Protein AF-A0A8A0RJ96-F1 (afdb_monomer_lite)

Radius of gyration: 14.38 Å; chains: 1; bounding box: 23×33×38 Å

Structure (mmCIF, N/CA/C/O backbone):
data_AF-A0A8A0RJ96-F1
#
_entry.id   AF-A0A8A0RJ96-F1
#
loop_
_atom_site.group_PDB
_atom_site.id
_atom_site.type_symbol
_atom_site.label_atom_id
_atom_site.label_alt_id
_atom_site.label_comp_id
_atom_site.label_asym_id
_atom_site.label_entity_id
_atom_site.label_seq_id
_atom_site.pdbx_PDB_ins_code
_atom_site.Cartn_x
_atom_site.Cartn_y
_atom_site.Cartn_z
_atom_site.occupancy
_atom_site.B_iso_or_equiv
_atom_site.auth_seq_id
_atom_site.auth_comp_id
_atom_site.auth_asym_id
_atom_site.auth_atom_id
_atom_site.pdbx_PDB_model_num
ATOM 1 N N . MET A 1 1 ? 0.137 16.769 13.208 1.00 44.59 1 MET A N 1
ATOM 2 C CA . MET A 1 1 ? -0.035 16.547 14.668 1.00 44.59 1 MET A CA 1
ATOM 3 C C . MET A 1 1 ? -0.288 15.056 14.862 1.00 44.59 1 MET A C 1
ATOM 5 O O . MET A 1 1 ? -1.346 14.594 14.454 1.00 44.59 1 MET A O 1
ATOM 9 N N . MET A 1 2 ? 0.665 14.273 15.384 1.00 53.00 2 MET A N 1
ATOM 10 C CA . MET A 1 2 ? 0.400 12.849 15.641 1.00 53.00 2 MET A CA 1
ATOM 11 C C . MET A 1 2 ? -0.640 12.748 16.759 1.00 53.00 2 MET A C 1
ATOM 13 O O . MET A 1 2 ? -0.369 13.108 17.906 1.00 53.00 2 MET A O 1
ATOM 17 N N . ARG A 1 3 ? -1.864 12.328 16.422 1.00 58.25 3 ARG A N 1
ATOM 18 C CA . ARG A 1 3 ? -2.906 12.080 17.420 1.00 58.25 3 ARG A CA 1
ATOM 19 C C . ARG A 1 3 ? -2.444 10.905 18.274 1.00 58.25 3 ARG A C 1
ATOM 21 O O . ARG A 1 3 ? -2.424 9.776 17.803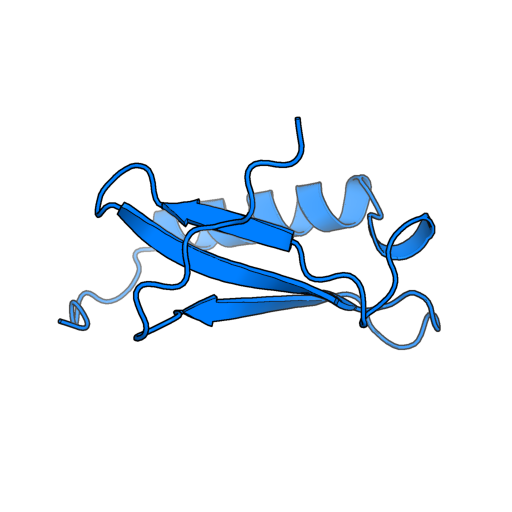 1.00 58.25 3 ARG A O 1
ATOM 28 N N . ASN A 1 4 ? -2.100 11.165 19.534 1.00 68.31 4 ASN A N 1
ATOM 29 C CA . ASN A 1 4 ? -1.674 10.153 20.505 1.00 68.31 4 ASN A CA 1
ATOM 30 C C . ASN A 1 4 ? -2.868 9.312 21.018 1.00 68.31 4 ASN A C 1
ATOM 32 O O . ASN A 1 4 ? -3.037 9.095 22.218 1.00 68.31 4 ASN A O 1
ATOM 36 N N . LYS A 1 5 ? -3.757 8.902 20.105 1.00 82.19 5 LYS A N 1
ATOM 37 C CA . LYS A 1 5 ? -4.895 8.028 20.375 1.00 82.19 5 LYS A CA 1
ATOM 38 C C . LYS A 1 5 ? -4.418 6.603 20.135 1.00 82.19 5 LYS A C 1
ATOM 40 O O . LYS A 1 5 ? -4.047 6.255 19.019 1.00 82.19 5 LYS A O 1
ATOM 45 N N . LYS A 1 6 ? -4.413 5.790 21.190 1.00 88.38 6 LYS A N 1
ATOM 46 C CA . LYS A 1 6 ? -4.103 4.366 21.055 1.00 88.38 6 LYS A CA 1
ATOM 47 C C . LYS A 1 6 ? -5.144 3.714 20.132 1.00 88.38 6 LYS A C 1
ATOM 49 O O . LYS A 1 6 ? -6.332 4.003 20.318 1.00 88.38 6 LYS A O 1
ATOM 54 N N . PRO A 1 7 ? -4.729 2.864 19.180 1.00 91.25 7 PRO A N 1
ATOM 55 C CA . PRO A 1 7 ? -5.669 2.138 18.340 1.00 91.25 7 PRO A CA 1
ATOM 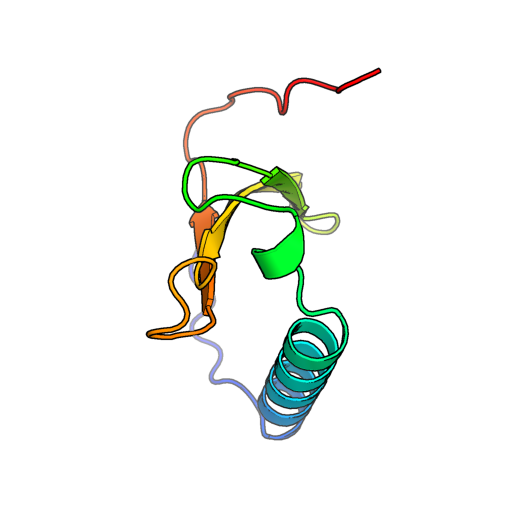56 C C . PRO A 1 7 ? -6.575 1.253 19.200 1.00 91.25 7 PRO A C 1
ATOM 58 O O . PRO A 1 7 ? -6.144 0.679 20.205 1.00 91.25 7 PRO A O 1
ATOM 61 N N . THR A 1 8 ? -7.839 1.167 18.813 1.00 94.81 8 THR A N 1
ATOM 62 C CA . THR A 1 8 ? -8.820 0.244 19.381 1.00 94.81 8 THR A CA 1
ATOM 63 C C . THR A 1 8 ? -8.688 -1.138 18.741 1.00 94.81 8 THR A C 1
ATOM 65 O O . THR A 1 8 ? -8.017 -1.304 17.728 1.00 94.81 8 THR A O 1
ATOM 68 N N . MET A 1 9 ? -9.358 -2.148 19.305 1.00 95.50 9 MET A N 1
ATOM 69 C CA . MET A 1 9 ? -9.410 -3.481 18.686 1.00 95.50 9 MET A CA 1
ATOM 70 C C . MET A 1 9 ? -10.044 -3.464 17.288 1.00 95.50 9 MET A C 1
ATOM 72 O O . MET A 1 9 ? -9.629 -4.245 16.442 1.00 95.50 9 MET A O 1
ATOM 76 N N . SER A 1 10 ? -11.008 -2.569 17.041 1.00 96.25 10 SER A N 1
ATOM 77 C CA . SER A 1 10 ? -11.612 -2.410 15.712 1.00 96.25 10 SER A CA 1
ATOM 78 C C . SER A 1 10 ? -10.608 -1.842 14.713 1.00 96.25 10 SER A C 1
ATOM 80 O O . SER A 1 10 ? -10.477 -2.387 13.630 1.00 96.25 10 SER A O 1
ATOM 82 N N . ASP A 1 11 ? -9.831 -0.824 15.109 1.00 94.50 11 ASP A N 1
ATOM 83 C CA . ASP A 1 11 ? -8.806 -0.234 14.233 1.00 94.50 11 ASP A CA 1
ATOM 84 C C . ASP A 1 11 ? -7.758 -1.286 13.815 1.00 94.50 11 ASP A C 1
ATOM 86 O O . ASP A 1 11 ? -7.274 -1.291 12.685 1.00 94.50 11 ASP A O 1
ATOM 90 N N . TRP A 1 12 ? -7.411 -2.207 14.724 1.00 95.88 12 TRP A N 1
ATOM 91 C CA . TRP A 1 12 ? -6.534 -3.333 14.401 1.00 95.88 12 TRP A CA 1
ATOM 92 C C . TRP A 1 12 ? -7.189 -4.333 13.451 1.00 95.88 12 TRP A C 1
ATOM 94 O O . TRP A 1 12 ? -6.520 -4.811 12.539 1.00 95.88 12 TRP A O 1
ATOM 104 N N . GLN A 1 13 ? -8.467 -4.656 13.659 1.00 97.00 13 GLN A N 1
ATOM 105 C CA . GLN A 1 13 ? -9.211 -5.555 12.778 1.00 97.00 13 GLN A CA 1
ATOM 106 C C . GLN A 1 13 ? -9.235 -5.010 11.345 1.00 97.00 13 GLN A C 1
ATOM 108 O O . GLN A 1 13 ? -8.824 -5.716 10.427 1.00 97.00 13 GLN A O 1
ATOM 113 N N . ASP A 1 14 ? -9.583 -3.732 11.183 1.00 96.50 14 ASP A N 1
ATOM 114 C CA . ASP A 1 14 ? -9.626 -3.059 9.883 1.00 96.50 14 ASP A CA 1
ATOM 115 C C . ASP A 1 14 ? -8.246 -3.072 9.197 1.00 96.50 14 ASP A C 1
ATOM 117 O O . ASP A 1 14 ? -8.137 -3.334 7.997 1.00 96.50 14 ASP A O 1
ATOM 121 N N . LEU A 1 15 ? -7.165 -2.863 9.963 1.00 94.69 15 LEU A N 1
ATOM 122 C CA . LEU A 1 15 ? -5.796 -2.947 9.447 1.00 94.69 15 LEU A CA 1
ATOM 123 C C . LEU A 1 15 ? -5.450 -4.356 8.938 1.00 94.69 15 LEU A C 1
ATOM 125 O O . LEU A 1 15 ? -4.845 -4.497 7.873 1.00 94.69 15 LEU A O 1
ATOM 129 N N . TYR A 1 16 ? -5.797 -5.400 9.694 1.00 96.06 16 TYR A N 1
ATOM 130 C CA . TYR A 1 16 ? -5.524 -6.781 9.289 1.00 96.06 16 TYR A CA 1
ATOM 131 C C . TYR A 1 16 ? -6.363 -7.200 8.083 1.00 96.06 16 TYR A C 1
ATOM 133 O O . TYR A 1 16 ? -5.835 -7.872 7.194 1.00 96.06 16 TYR A O 1
ATOM 141 N N . ASP A 1 17 ? -7.623 -6.776 8.013 1.00 97.62 17 ASP A N 1
ATOM 142 C CA . ASP A 1 17 ? -8.492 -7.052 6.871 1.00 97.62 17 ASP A CA 1
ATOM 143 C C . ASP A 1 17 ? -7.947 -6.389 5.598 1.00 97.62 17 ASP A C 1
ATOM 145 O O . ASP A 1 17 ? -7.767 -7.069 4.583 1.00 97.62 17 ASP A O 1
ATOM 149 N N . ALA A 1 18 ? -7.524 -5.123 5.681 1.00 95.56 18 ALA A N 1
ATOM 150 C CA . ALA A 1 18 ? -6.849 -4.436 4.579 1.00 95.56 18 ALA A CA 1
ATOM 151 C C . ALA A 1 18 ? -5.540 -5.136 4.158 1.00 95.56 18 ALA A C 1
ATOM 153 O O . ALA A 1 18 ? -5.263 -5.291 2.967 1.00 95.56 18 ALA A O 1
ATOM 154 N N . ALA A 1 19 ? -4.733 -5.617 5.112 1.00 94.88 19 ALA A N 1
ATOM 155 C CA . ALA A 1 19 ? -3.508 -6.361 4.808 1.00 94.88 19 ALA A CA 1
ATOM 156 C C . ALA A 1 19 ? -3.791 -7.712 4.121 1.00 94.88 19 ALA A C 1
ATOM 158 O O . ALA A 1 19 ? -3.038 -8.144 3.241 1.00 94.88 19 ALA A O 1
ATOM 159 N N . ILE A 1 20 ? -4.879 -8.388 4.501 1.00 96.31 20 ILE A N 1
ATOM 160 C CA . ILE A 1 20 ? -5.336 -9.624 3.858 1.00 96.31 20 ILE A CA 1
ATOM 161 C C . ILE A 1 20 ? -5.781 -9.343 2.421 1.00 96.31 20 ILE A C 1
ATOM 163 O O . ILE A 1 20 ? -5.408 -10.100 1.523 1.00 96.31 20 ILE A O 1
ATOM 167 N N . GLU A 1 21 ? -6.551 -8.281 2.188 1.00 96.88 21 GLU A N 1
ATOM 168 C CA . GLU A 1 21 ? -6.969 -7.862 0.845 1.00 96.88 21 GLU A CA 1
ATOM 169 C C . GLU A 1 21 ? -5.770 -7.499 -0.030 1.00 96.88 21 GLU A C 1
ATOM 171 O O . GLU A 1 21 ? -5.605 -8.076 -1.104 1.00 96.88 21 GLU A O 1
ATOM 176 N N . PHE A 1 22 ? -4.847 -6.679 0.477 1.00 93.31 22 PHE A N 1
ATOM 177 C CA . PHE A 1 22 ? -3.585 -6.366 -0.197 1.00 93.31 22 PHE A CA 1
ATOM 178 C C . PHE A 1 22 ? -2.825 -7.635 -0.611 1.00 93.31 22 PHE A C 1
ATOM 180 O O . PHE A 1 22 ? -2.340 -7.754 -1.738 1.00 93.31 22 PHE A O 1
ATOM 187 N N . LYS A 1 23 ? -2.760 -8.632 0.281 1.00 93.62 23 LYS A N 1
ATOM 188 C CA . LYS A 1 23 ? -2.098 -9.906 -0.013 1.00 93.62 23 LYS A CA 1
ATOM 189 C C . LYS A 1 23 ? -2.831 -10.731 -1.077 1.00 93.62 23 LYS A C 1
ATOM 191 O O . LYS A 1 23 ? -2.174 -11.446 -1.835 1.00 93.62 23 LYS A O 1
ATOM 196 N N . LYS A 1 24 ? -4.166 -10.684 -1.116 1.00 96.25 24 LYS A N 1
ATOM 197 C CA . LYS A 1 24 ? -4.986 -11.392 -2.116 1.00 96.25 24 LYS A CA 1
ATOM 198 C C . LYS A 1 24 ? -4.796 -10.808 -3.514 1.00 96.25 24 LYS A C 1
ATOM 200 O O . LYS A 1 24 ? -4.645 -11.588 -4.451 1.00 96.25 24 LYS A O 1
ATOM 205 N N . GLU A 1 25 ? -4.732 -9.483 -3.623 1.00 95.62 25 GLU A N 1
ATOM 206 C CA . GLU A 1 25 ? -4.537 -8.766 -4.891 1.00 95.62 25 GLU A CA 1
ATOM 207 C C . GLU A 1 25 ? -3.130 -8.949 -5.483 1.00 95.62 25 GLU A C 1
ATOM 209 O O . GLU A 1 25 ? -2.929 -8.796 -6.685 1.00 95.62 25 GLU A O 1
ATOM 214 N N . LYS A 1 26 ? -2.142 -9.309 -4.648 1.00 94.75 26 LYS A N 1
ATOM 215 C CA . LYS A 1 26 ? -0.742 -9.552 -5.045 1.00 94.75 26 LYS A CA 1
ATOM 216 C C . LYS A 1 26 ? -0.160 -8.445 -5.944 1.00 94.75 26 LYS A C 1
ATOM 218 O O . LYS A 1 26 ? 0.397 -8.744 -7.005 1.00 94.75 26 LYS A O 1
ATOM 223 N N . PRO A 1 27 ? -0.231 -7.167 -5.534 1.00 92.75 27 PRO A N 1
ATOM 224 C CA . PRO A 1 27 ? 0.149 -6.043 -6.389 1.00 92.75 27 PRO A CA 1
ATOM 225 C C . PRO A 1 27 ? 1.616 -6.077 -6.855 1.00 92.75 27 PRO A C 1
ATOM 227 O O . PRO A 1 27 ? 1.950 -5.611 -7.942 1.00 92.75 27 PRO A O 1
ATOM 230 N N . TRP A 1 28 ? 2.492 -6.732 -6.091 1.00 94.06 28 TRP A N 1
ATOM 231 C CA . TRP A 1 28 ? 3.895 -6.985 -6.440 1.00 94.06 28 TRP A CA 1
ATOM 232 C C . TRP A 1 28 ? 4.102 -7.866 -7.687 1.00 94.06 28 TRP A C 1
ATOM 234 O O . TRP A 1 28 ? 5.234 -8.023 -8.139 1.00 94.06 28 TRP A O 1
ATOM 244 N N . GLN A 1 29 ? 3.052 -8.487 -8.238 1.00 93.56 29 GLN A N 1
ATOM 245 C CA . GLN A 1 29 ? 3.150 -9.212 -9.510 1.00 93.56 29 GLN A CA 1
ATOM 246 C C . GLN A 1 29 ? 3.309 -8.270 -10.708 1.00 93.56 29 GLN A C 1
ATOM 248 O O . GLN A 1 29 ? 3.859 -8.677 -11.731 1.00 93.56 29 GLN A O 1
ATOM 253 N N . TRP A 1 30 ? 2.841 -7.028 -10.587 1.00 91.50 30 TRP A N 1
ATOM 254 C CA . TRP A 1 30 ? 2.882 -6.034 -11.657 1.00 91.50 30 TRP A CA 1
ATOM 255 C C . TRP A 1 30 ? 3.681 -4.786 -11.274 1.00 91.50 30 TRP A C 1
ATOM 257 O O . TRP A 1 30 ? 4.356 -4.243 -12.145 1.00 91.50 30 TRP A O 1
ATOM 267 N N . LEU A 1 31 ? 3.719 -4.412 -9.992 1.00 91.00 31 LEU A N 1
ATOM 268 C CA . LEU A 1 31 ? 4.536 -3.303 -9.487 1.00 91.00 31 LEU A CA 1
ATOM 269 C C . LEU A 1 31 ? 5.963 -3.729 -9.128 1.00 91.00 31 LEU A C 1
ATOM 271 O O . LEU A 1 31 ? 6.227 -4.871 -8.739 1.00 91.00 31 LEU A O 1
ATOM 275 N N . TYR A 1 32 ? 6.889 -2.793 -9.270 1.00 86.81 32 TYR A N 1
ATOM 276 C CA . TYR A 1 32 ? 8.230 -2.822 -8.705 1.00 86.81 32 TYR A CA 1
ATOM 277 C C . TYR A 1 32 ? 8.287 -1.968 -7.433 1.00 86.81 32 TYR A C 1
ATOM 279 O O . TYR A 1 32 ? 7.494 -1.056 -7.229 1.00 86.81 32 TYR A O 1
ATOM 287 N N . ASP A 1 33 ? 9.282 -2.233 -6.599 1.00 83.12 33 ASP A N 1
ATOM 288 C CA . ASP A 1 33 ? 9.635 -1.415 -5.436 1.00 83.12 33 ASP A CA 1
ATOM 289 C C . ASP A 1 33 ? 9.953 0.046 -5.807 1.00 83.12 33 ASP A C 1
ATOM 291 O O . ASP A 1 33 ? 9.669 0.961 -5.031 1.00 83.12 33 ASP A O 1
ATOM 295 N N . ALA A 1 34 ? 10.483 0.266 -7.013 1.00 84.81 34 ALA A N 1
ATOM 296 C CA . ALA A 1 34 ? 10.717 1.590 -7.585 1.00 84.81 34 ALA A CA 1
ATOM 297 C C . ALA A 1 34 ? 9.448 2.288 -8.122 1.00 84.81 34 ALA A C 1
ATOM 299 O O . ALA A 1 34 ? 9.499 3.491 -8.389 1.00 84.81 34 ALA A O 1
ATOM 300 N N . ASP A 1 35 ? 8.323 1.578 -8.276 1.00 87.94 35 ASP A N 1
ATOM 301 C CA . ASP A 1 35 ? 7.064 2.183 -8.715 1.00 87.94 35 ASP A CA 1
ATOM 302 C C . ASP A 1 35 ? 6.410 2.907 -7.532 1.00 87.94 35 ASP A C 1
ATOM 304 O O . ASP A 1 35 ? 5.844 2.294 -6.623 1.00 87.94 35 ASP A O 1
ATOM 308 N N . LEU A 1 36 ? 6.500 4.238 -7.542 1.00 85.38 36 LEU A N 1
ATOM 309 C CA . LEU A 1 36 ? 5.894 5.089 -6.524 1.00 85.38 36 LEU A CA 1
ATOM 310 C C . LEU A 1 36 ? 4.455 5.433 -6.899 1.00 85.38 36 LEU A C 1
ATOM 312 O O . LEU A 1 36 ? 4.195 6.112 -7.893 1.00 85.38 36 LEU A O 1
ATOM 316 N N . ILE A 1 37 ? 3.520 5.012 -6.053 1.00 88.88 37 ILE A N 1
ATOM 317 C CA . ILE A 1 37 ? 2.109 5.370 -6.157 1.00 88.88 37 ILE A CA 1
ATOM 318 C C . ILE A 1 37 ? 1.863 6.540 -5.224 1.00 88.88 37 ILE A C 1
ATOM 320 O O . ILE A 1 37 ? 2.086 6.447 -4.022 1.00 88.88 37 ILE A O 1
ATOM 324 N N . CYS A 1 38 ? 1.381 7.643 -5.766 1.00 88.12 38 CYS A N 1
ATOM 325 C CA . CYS A 1 38 ? 1.019 8.792 -4.963 1.00 88.12 38 CYS A CA 1
ATOM 326 C C . CYS A 1 38 ? -0.477 8.742 -4.615 1.00 88.12 38 CYS A C 1
ATOM 328 O O . CYS A 1 38 ? -1.328 8.573 -5.489 1.00 88.12 38 CYS A O 1
ATOM 330 N N . VAL A 1 39 ? -0.790 8.855 -3.323 1.00 87.56 39 VAL A N 1
ATOM 331 C CA . VAL A 1 39 ? -2.148 8.765 -2.778 1.00 87.56 39 VAL A CA 1
ATOM 332 C C . VAL A 1 39 ? -2.428 10.001 -1.934 1.00 87.56 39 VAL A C 1
ATOM 334 O O . VAL A 1 39 ? -1.664 10.332 -1.031 1.00 87.56 39 VAL A O 1
ATOM 337 N N . GLN A 1 40 ? -3.546 10.672 -2.204 1.00 88.44 40 GLN A N 1
ATOM 338 C CA . GLN A 1 40 ? -4.040 11.743 -1.346 1.00 88.44 40 GLN A CA 1
ATOM 339 C C . GLN A 1 40 ? -4.994 11.172 -0.299 1.00 88.44 40 GLN A C 1
ATOM 341 O O . GLN A 1 40 ? -5.983 10.525 -0.648 1.00 88.44 40 GLN A O 1
ATOM 346 N N . ASN A 1 41 ? -4.743 11.468 0.974 1.00 84.75 41 ASN A N 1
ATOM 347 C CA . ASN A 1 41 ? -5.700 11.200 2.034 1.00 84.75 41 ASN A CA 1
ATOM 348 C C . ASN A 1 41 ? -6.945 12.090 1.830 1.00 84.75 41 ASN A C 1
ATOM 350 O O . ASN A 1 41 ? -6.825 13.323 1.818 1.00 84.75 41 ASN A O 1
ATOM 354 N N . PRO A 1 42 ? -8.148 11.513 1.654 1.00 85.31 42 PRO A N 1
ATOM 355 C CA . PRO A 1 42 ? -9.354 12.297 1.419 1.00 85.31 42 PRO A CA 1
ATOM 356 C C . PRO A 1 42 ? -9.716 13.220 2.591 1.00 85.31 42 PRO A C 1
ATOM 358 O O . PRO A 1 42 ? -10.294 14.282 2.327 1.00 85.31 42 PRO A O 1
ATOM 361 N N . ASP A 1 43 ? -9.349 12.855 3.824 1.00 86.00 43 ASP A N 1
ATOM 362 C CA . ASP A 1 43 ? -9.774 13.529 5.056 1.00 86.00 43 ASP A CA 1
ATOM 363 C C . ASP A 1 43 ? -8.997 14.820 5.333 1.00 86.00 43 ASP A C 1
ATOM 365 O O . ASP A 1 43 ? -9.590 15.855 5.633 1.00 86.00 43 ASP A O 1
ATOM 369 N N . ASP A 1 44 ? -7.667 14.769 5.232 1.00 84.81 44 ASP A N 1
ATOM 370 C CA . ASP A 1 44 ? -6.774 15.881 5.587 1.00 84.81 44 ASP A CA 1
ATOM 371 C C . ASP A 1 44 ? -5.951 16.419 4.406 1.00 84.81 44 ASP A C 1
ATOM 373 O O . ASP A 1 44 ? -5.175 17.358 4.576 1.00 84.81 44 ASP A O 1
ATOM 377 N N . LYS A 1 45 ? -6.156 15.865 3.202 1.00 85.12 45 LYS A N 1
ATOM 378 C CA . LYS A 1 45 ? -5.477 16.238 1.949 1.00 85.12 45 LYS A CA 1
ATOM 379 C C . LYS A 1 45 ? -3.967 16.013 1.944 1.00 85.12 45 LYS A C 1
ATOM 381 O O . LYS A 1 45 ? -3.312 16.432 0.988 1.00 85.12 45 LYS A O 1
ATOM 386 N N . THR A 1 46 ? -3.427 15.315 2.942 1.00 86.31 46 THR A N 1
ATOM 387 C CA . THR A 1 46 ? -2.014 14.924 2.959 1.00 86.31 46 THR A CA 1
ATOM 388 C C . THR A 1 46 ? -1.696 13.991 1.793 1.00 86.31 46 THR A C 1
ATOM 390 O O . THR A 1 46 ? -2.534 13.193 1.364 1.00 86.31 46 THR A O 1
ATOM 393 N N . ILE A 1 47 ? -0.486 14.117 1.249 1.00 88.56 47 ILE A N 1
ATOM 394 C CA . ILE A 1 47 ? 0.009 13.265 0.167 1.00 88.56 47 ILE A CA 1
ATOM 395 C C . ILE A 1 47 ? 0.949 12.218 0.761 1.00 88.56 47 ILE A C 1
ATOM 397 O O . ILE A 1 47 ? 1.948 12.557 1.396 1.00 88.56 47 ILE A O 1
ATOM 401 N N . GLY A 1 48 ? 0.631 10.947 0.535 1.00 88.81 48 GLY A N 1
ATOM 402 C CA . GLY A 1 48 ? 1.489 9.811 0.840 1.00 88.81 48 GLY A CA 1
ATOM 403 C C . GLY A 1 48 ? 2.066 9.213 -0.438 1.00 88.81 48 GLY A C 1
ATOM 404 O O . GLY A 1 48 ? 1.333 8.946 -1.391 1.00 88.81 48 GLY A O 1
ATOM 405 N N . TYR A 1 49 ? 3.374 8.975 -0.450 1.00 89.31 49 TYR A N 1
ATOM 406 C CA . TYR A 1 49 ? 4.022 8.169 -1.478 1.00 89.31 49 TYR A CA 1
ATOM 407 C C . TYR A 1 49 ? 4.129 6.731 -0.994 1.00 89.31 49 TYR A C 1
ATOM 409 O O . TYR A 1 49 ? 4.714 6.450 0.055 1.00 89.31 49 TYR A O 1
ATOM 417 N N . CYS A 1 50 ? 3.550 5.831 -1.772 1.00 90.94 50 CYS A N 1
ATOM 418 C CA . CYS A 1 50 ? 3.446 4.418 -1.484 1.00 90.94 50 CYS A CA 1
ATOM 419 C C . CYS A 1 50 ? 4.400 3.624 -2.381 1.00 90.94 50 CYS A C 1
ATOM 421 O O . CYS A 1 50 ? 4.470 3.873 -3.582 1.00 90.94 50 CYS A O 1
ATOM 423 N N . SER A 1 51 ? 5.084 2.633 -1.812 1.00 91.81 51 SER A N 1
ATOM 424 C CA . SER A 1 51 ? 5.882 1.647 -2.550 1.00 91.81 51 SER A CA 1
ATOM 425 C C . SER A 1 51 ? 5.407 0.239 -2.204 1.00 91.81 51 SER A C 1
ATOM 427 O O . SER A 1 51 ? 5.225 -0.102 -1.028 1.00 91.81 51 SER A O 1
ATOM 429 N N . VAL A 1 52 ? 5.187 -0.573 -3.240 1.00 92.38 52 VAL A N 1
ATOM 430 C CA . VAL A 1 52 ? 4.810 -1.982 -3.111 1.00 92.38 52 VAL A CA 1
ATOM 431 C C . VAL A 1 52 ? 6.060 -2.843 -3.217 1.00 92.38 52 VAL A C 1
ATOM 433 O O . VAL A 1 52 ? 6.709 -2.912 -4.256 1.00 92.38 52 VAL A O 1
ATOM 436 N N . MET A 1 53 ? 6.369 -3.551 -2.137 1.00 92.44 53 MET A N 1
ATOM 437 C CA . MET A 1 53 ? 7.518 -4.442 -2.045 1.00 92.44 53 MET A CA 1
ATOM 438 C C . MET A 1 53 ? 7.090 -5.902 -2.186 1.00 92.44 53 MET A C 1
ATOM 440 O O . MET A 1 53 ? 6.005 -6.305 -1.754 1.00 92.44 53 MET A O 1
ATOM 444 N N . GLY A 1 54 ? 7.992 -6.708 -2.744 1.00 90.88 54 GLY A N 1
ATOM 445 C CA . GLY A 1 54 ? 7.863 -8.164 -2.744 1.00 90.88 54 GLY A CA 1
ATOM 446 C C . GLY A 1 54 ? 7.898 -8.856 -4.088 1.00 90.88 54 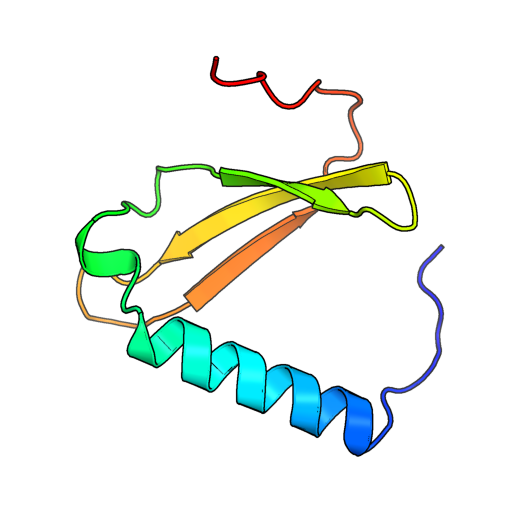GLY A C 1
ATOM 447 O O . GLY A 1 54 ? 7.697 -10.067 -4.160 1.00 90.88 54 GLY A O 1
ATOM 448 N N . ARG A 1 55 ? 8.233 -8.132 -5.156 1.00 89.50 55 ARG A N 1
ATOM 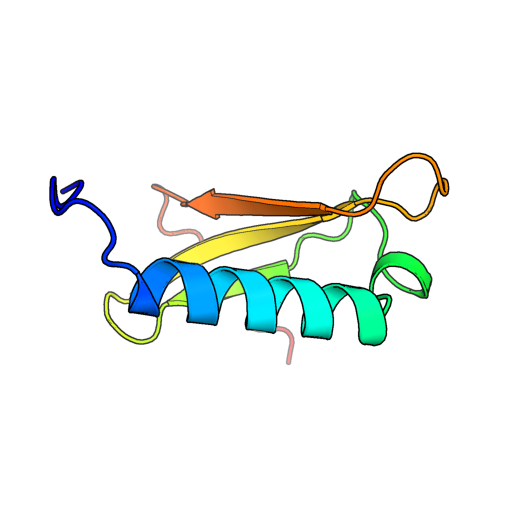449 C CA . ARG A 1 55 ? 8.419 -8.730 -6.482 1.00 89.50 55 ARG A CA 1
ATOM 450 C C . ARG A 1 55 ? 9.508 -9.811 -6.500 1.00 89.50 55 ARG A C 1
ATOM 452 O O . ARG A 1 55 ? 9.381 -10.794 -7.221 1.00 89.50 55 ARG A O 1
ATOM 459 N N . ALA A 1 56 ? 10.544 -9.656 -5.672 1.00 88.69 56 ALA A N 1
ATOM 460 C CA . ALA A 1 56 ? 11.615 -10.640 -5.499 1.00 88.69 56 ALA A CA 1
ATOM 461 C C . ALA A 1 56 ? 11.197 -11.888 -4.687 1.00 88.69 56 ALA A C 1
ATOM 463 O O . ALA A 1 56 ? 11.955 -12.849 -4.614 1.00 88.69 56 ALA A O 1
ATOM 464 N N . GLY A 1 57 ? 10.001 -11.898 -4.085 1.00 87.75 57 GLY A N 1
ATOM 465 C CA . GLY A 1 57 ? 9.450 -13.054 -3.369 1.00 87.75 57 GLY A CA 1
ATOM 466 C C . GLY A 1 57 ? 9.958 -13.266 -1.938 1.00 87.75 57 GLY A C 1
ATOM 467 O O . GLY A 1 57 ? 9.552 -14.234 -1.302 1.00 87.75 57 GLY A O 1
ATOM 468 N N . GLU A 1 58 ? 10.808 -12.382 -1.411 1.00 87.94 58 GLU A N 1
ATOM 469 C CA . GLU A 1 58 ? 11.377 -12.512 -0.058 1.00 87.94 58 GLU A CA 1
ATOM 470 C C . GLU A 1 58 ? 10.400 -12.088 1.052 1.00 87.94 58 GLU A C 1
ATOM 472 O O . GLU A 1 58 ? 10.323 -12.718 2.105 1.00 87.94 58 GLU A O 1
ATOM 477 N N . HIS A 1 59 ? 9.642 -11.017 0.820 1.00 87.75 59 HIS A N 1
ATOM 478 C CA . HIS A 1 59 ? 8.658 -10.452 1.743 1.00 87.75 59 HIS A CA 1
ATOM 479 C C . HIS A 1 59 ? 7.593 -9.692 0.950 1.00 87.75 59 HIS A C 1
ATOM 481 O O . HIS A 1 59 ? 7.864 -9.274 -0.164 1.00 87.75 59 HIS A O 1
ATOM 487 N N . TYR A 1 60 ? 6.402 -9.480 1.511 1.00 92.25 60 TYR A N 1
ATOM 488 C CA . TYR A 1 60 ? 5.345 -8.688 0.872 1.00 92.25 60 TYR A CA 1
ATOM 489 C C . TYR A 1 60 ? 4.953 -7.548 1.793 1.00 92.25 60 TYR A C 1
ATOM 491 O O . TYR A 1 60 ? 4.561 -7.794 2.934 1.00 92.25 60 TYR A O 1
ATOM 499 N N . ALA A 1 61 ? 5.085 -6.315 1.313 1.00 91.12 61 ALA A N 1
ATOM 500 C CA . ALA A 1 61 ? 4.858 -5.141 2.141 1.00 91.12 61 ALA A CA 1
ATOM 501 C C . ALA A 1 61 ? 4.387 -3.938 1.321 1.00 91.12 61 ALA A C 1
ATOM 503 O O . ALA A 1 61 ? 4.636 -3.840 0.120 1.00 91.12 61 ALA A O 1
ATOM 504 N N . LEU A 1 62 ? 3.726 -3.013 2.014 1.00 92.31 62 LEU A N 1
ATOM 505 C CA . LEU A 1 62 ? 3.361 -1.691 1.525 1.00 92.31 62 LEU A CA 1
ATOM 506 C C . LEU A 1 62 ? 4.027 -0.662 2.442 1.00 92.31 62 LEU A C 1
ATOM 508 O O . LEU A 1 62 ? 3.760 -0.643 3.643 1.00 92.31 62 LEU A O 1
ATOM 512 N N . GLY A 1 63 ? 4.915 0.157 1.888 1.00 90.94 63 GLY A N 1
ATOM 513 C CA . GLY A 1 63 ? 5.523 1.282 2.596 1.00 90.94 63 GLY A CA 1
ATOM 514 C C . GLY A 1 63 ? 4.823 2.576 2.213 1.00 90.94 63 GLY A C 1
ATOM 515 O O . GLY A 1 63 ? 4.557 2.776 1.033 1.00 90.94 63 GLY A O 1
ATOM 516 N N . VAL A 1 64 ? 4.543 3.446 3.185 1.00 90.31 64 VAL A N 1
ATOM 517 C CA . VAL A 1 64 ? 3.966 4.777 2.948 1.00 90.31 64 VAL A CA 1
ATOM 518 C C . VAL A 1 64 ? 4.843 5.822 3.622 1.00 90.31 64 VAL A C 1
ATOM 520 O O . VAL A 1 64 ? 5.155 5.702 4.807 1.00 90.31 64 VAL A O 1
ATOM 523 N N . VAL A 1 65 ? 5.229 6.847 2.868 1.00 86.94 65 VAL A N 1
ATOM 524 C CA . VAL A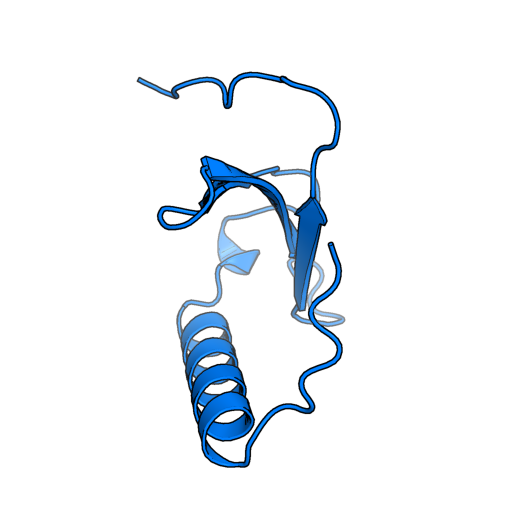 1 65 ? 5.962 8.009 3.372 1.00 86.94 65 VAL A CA 1
ATOM 525 C C . VAL A 1 65 ? 5.107 9.248 3.140 1.00 86.94 65 VAL A C 1
ATOM 527 O O . VAL A 1 65 ? 4.748 9.557 2.005 1.00 86.94 65 VAL A O 1
ATOM 530 N N . GLU A 1 66 ? 4.767 9.950 4.221 1.00 83.38 66 GLU A N 1
ATOM 531 C CA . GLU A 1 66 ? 4.097 11.250 4.143 1.00 83.38 66 GLU A CA 1
ATOM 532 C C . GLU A 1 66 ? 5.051 12.272 3.517 1.00 83.38 66 GLU A C 1
ATOM 534 O O . GLU A 1 66 ? 6.193 12.426 3.957 1.00 83.38 66 GLU A O 1
ATOM 539 N N . SER A 1 67 ? 4.586 12.976 2.488 1.00 75.94 67 SER A N 1
ATOM 540 C CA . SER A 1 67 ? 5.330 14.096 1.931 1.00 75.94 67 SER A CA 1
ATOM 541 C C . SER A 1 67 ? 5.032 15.365 2.716 1.00 75.94 67 SER A C 1
ATOM 543 O O . SER A 1 67 ? 3.899 15.838 2.746 1.00 75.94 67 SER A O 1
ATOM 545 N N . SER A 1 68 ? 6.073 15.958 3.300 1.00 65.75 68 SER A N 1
ATOM 546 C CA . SER A 1 68 ? 6.010 17.283 3.928 1.00 65.75 68 SER A CA 1
ATOM 547 C C . SER A 1 68 ? 6.166 18.435 2.930 1.00 65.75 68 SER A C 1
ATOM 549 O O . SER A 1 68 ? 6.046 19.599 3.307 1.00 65.75 68 SER A O 1
ATOM 551 N N . LEU A 1 69 ? 6.511 18.129 1.679 1.00 60.41 69 LEU A N 1
ATOM 552 C CA . LEU A 1 69 ? 6.617 19.098 0.595 1.00 60.41 69 LEU A CA 1
ATOM 553 C C . LEU A 1 69 ? 5.308 19.066 -0.201 1.00 60.41 69 LEU A C 1
ATOM 555 O O . LEU A 1 69 ? 4.792 17.978 -0.466 1.00 60.41 69 LEU A O 1
ATOM 559 N N . GLU A 1 70 ? 4.795 20.234 -0.601 1.00 54.72 70 GLU A N 1
ATOM 560 C CA . GLU A 1 70 ? 3.673 20.383 -1.546 1.00 54.72 70 GLU A CA 1
ATOM 561 C C . GLU A 1 70 ? 4.099 19.936 -2.959 1.00 54.72 70 GLU A C 1
ATOM 563 O O . GLU A 1 70 ? 4.089 20.702 -3.920 1.00 54.72 70 GLU A O 1
ATOM 568 N N . VAL A 1 71 ? 4.554 18.694 -3.095 1.00 57.97 71 VAL A N 1
ATOM 569 C CA . VAL A 1 71 ? 4.722 18.054 -4.394 1.00 57.97 71 VAL A CA 1
ATOM 570 C C . VAL A 1 71 ? 3.340 17.584 -4.815 1.00 57.97 71 VAL A C 1
ATOM 572 O O . VAL A 1 71 ? 2.787 16.649 -4.236 1.00 57.97 71 VAL A O 1
ATOM 575 N N . ASP A 1 72 ? 2.763 18.290 -5.792 1.00 59.31 72 ASP A N 1
ATOM 576 C CA . ASP A 1 72 ? 1.512 17.880 -6.424 1.00 59.31 72 ASP A CA 1
ATOM 577 C C . ASP A 1 72 ? 1.705 16.451 -6.927 1.00 59.31 72 ASP A C 1
ATOM 579 O O . ASP A 1 72 ? 2.664 16.145 -7.643 1.00 59.31 72 ASP A O 1
ATOM 583 N N . CYS A 1 73 ? 0.807 15.570 -6.505 1.00 59.19 73 CYS A N 1
ATOM 584 C CA . CYS A 1 73 ? 0.701 14.240 -7.067 1.00 59.19 73 CYS A CA 1
ATOM 585 C C 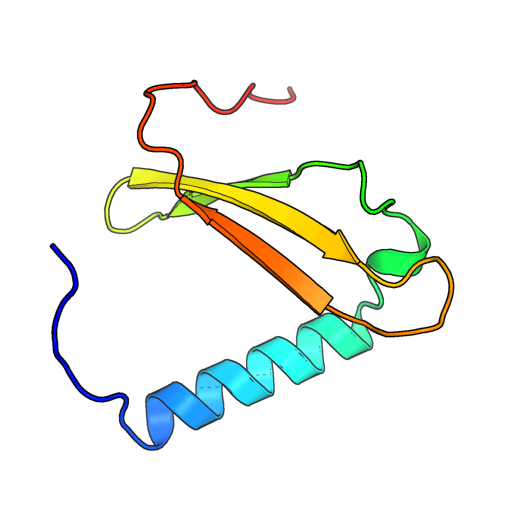. CYS A 1 73 ? 0.559 14.413 -8.581 1.00 59.19 73 CYS A C 1
ATOM 587 O O . CYS A 1 73 ? -0.441 15.015 -8.988 1.00 59.19 73 CYS A O 1
ATOM 589 N N . PRO A 1 74 ? 1.515 13.976 -9.426 1.00 60.00 74 PRO A N 1
ATOM 590 C CA . PRO A 1 74 ? 1.353 14.143 -10.858 1.00 60.00 74 PRO A CA 1
ATOM 591 C C . PRO A 1 74 ? 0.074 13.403 -11.233 1.00 60.00 74 PRO A C 1
ATOM 593 O O . PRO A 1 74 ? 0.010 12.180 -11.128 1.00 60.00 74 PRO A O 1
ATOM 596 N N . ARG A 1 75 ? -0.974 14.159 -11.585 1.00 49.75 75 ARG A N 1
ATOM 597 C CA . ARG A 1 75 ? -2.242 13.620 -12.072 1.00 49.75 75 ARG A CA 1
ATOM 598 C C . ARG A 1 75 ? -1.922 12.872 -13.357 1.00 49.75 75 ARG A C 1
ATOM 600 O O . ARG A 1 75 ? -1.882 13.473 -14.429 1.00 49.75 75 ARG A O 1
ATOM 607 N N . THR A 1 76 ? -1.629 11.581 -13.243 1.00 44.69 76 THR A N 1
ATOM 608 C CA . THR A 1 76 ? -1.580 10.683 -14.390 1.00 44.69 76 THR A CA 1
ATOM 609 C C . THR A 1 76 ? -2.964 10.732 -15.012 1.00 44.69 76 THR A C 1
ATOM 611 O O . THR A 1 76 ? -3.953 10.374 -14.369 1.00 44.69 76 THR A O 1
ATOM 614 N N . THR A 1 77 ? -3.005 11.349 -16.190 1.00 37.09 77 THR A N 1
ATOM 615 C CA . THR A 1 77 ? -4.195 11.581 -17.009 1.00 37.09 77 THR A CA 1
ATOM 616 C C . THR A 1 77 ? -4.658 10.279 -17.638 1.00 37.09 77 THR A C 1
ATOM 618 O O . THR A 1 77 ? -3.782 9.423 -17.901 1.00 37.09 77 THR A O 1
#

Sequence (77 aa):
MMRNKKPTMSDWQDLYDAAIEFKKEKPWQWLYDADLICVQNPDDKTIGYCSVMGRAGEHYALGVVESSLEVDCPRTT

Secondary structure (DSSP, 8-state):
----PPPPHHHHHHHHHHHHHHHHH-GGGT--TT-EEEEE-TTT--EEEEEEE-TTSS--EEEEEE--S--------

Organism: NCBI:txid2751313

Foldseek 3Di:
DPDPDDDDPVNVVVVVVVVVVQVVVPCLCPFDQPDWDWDADPPPRWIWTWGFDQVVPPDTDIDIDTDPDPPPPPPPD

InterPro domains:
  IPR055733 Domain of unknown function DUF7309 [PF23988] (12-64)

pLDDT: mean 84.12, std 14.65, range [37.09, 97.62]